Protein AF-A0A6V8NMD2-F1 (afdb_monomer)

Secondary structure (DSSP, 8-state):
-HHHHHHHHTTS-SS----HHHHHHH-TTS-HHHHHHHHHHHHHHHHHHHHHHHH-TT-TTTTTTS--GGGTS---

Radius of gyration: 17.45 Å; Cα contacts (8 Å, |Δi|>4): 31; chains: 1; bounding box: 34×31×47 Å

Nearest PDB structures (foldseek):
  4v56-assembly1_AO  TM=5.282E-01  e=9.211E+00  Escherichia coli

Foldseek 3Di:
DVVQLVCCLVVVDVWRDDDPVVLCVV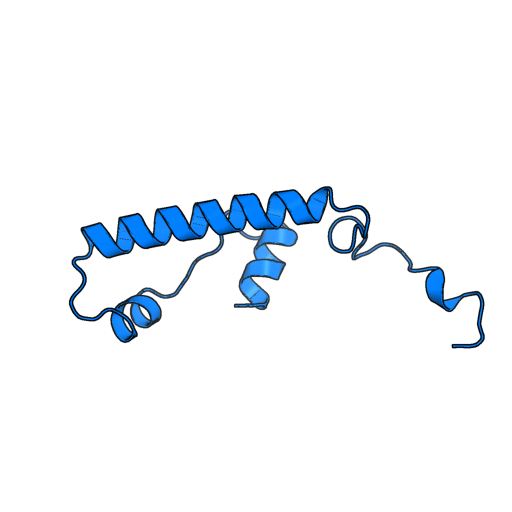PVPDDPVVVVVVRVVVRVVSVVVVVCCCVPPVNCSVCVVPDDCPPVDDDD

Sequence (76 aa):
MKGIILQKLSGRIEKVYFSYEMVESYFPNLSDKLVNKMLDAISKGWDEQLSFCEICPTRCISEKDAYCTMFDEGPF

Mean predicted aligned error: 7.53 Å

pLDDT: mean 82.78, std 6.9, range [52.81, 92.31]

Organism: NCBI:txid2754717

Structure (mmCIF, N/CA/C/O backbone):
data_AF-A0A6V8NMD2-F1
#
_entry.id   AF-A0A6V8NMD2-F1
#
loop_
_atom_site.group_PDB
_atom_site.id
_atom_site.type_symbol
_atom_site.label_atom_id
_atom_site.label_alt_id
_atom_site.label_comp_id
_atom_site.label_asym_id
_atom_site.label_entity_id
_atom_site.label_seq_id
_atom_site.pdbx_PDB_ins_code
_atom_site.Cartn_x
_atom_site.Cartn_y
_atom_site.Cartn_z
_atom_site.occupancy
_atom_site.B_iso_or_equiv
_atom_site.auth_seq_id
_atom_site.auth_comp_id
_atom_site.auth_asym_id
_atom_site.auth_atom_id
_atom_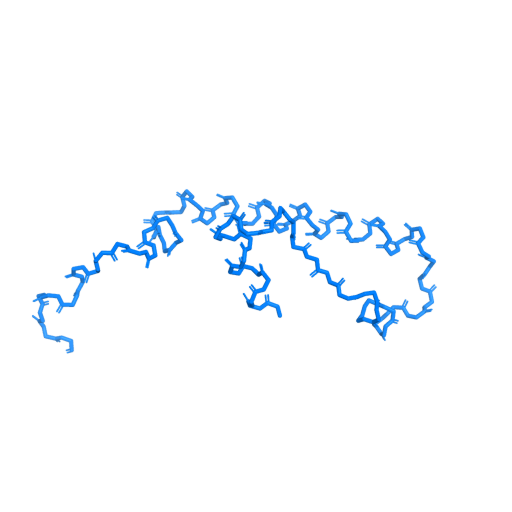site.pdbx_PDB_model_num
ATOM 1 N N . MET A 1 1 ? -8.493 -5.530 -4.207 1.00 74.38 1 MET A N 1
ATOM 2 C CA . MET A 1 1 ? -7.116 -5.184 -3.780 1.00 74.38 1 MET A CA 1
ATOM 3 C C . MET A 1 1 ? -6.160 -4.950 -4.950 1.00 74.38 1 MET A C 1
ATOM 5 O O . MET A 1 1 ? -5.667 -3.838 -5.066 1.00 74.38 1 MET A O 1
ATOM 9 N N . LYS A 1 2 ? -5.963 -5.919 -5.864 1.00 80.50 2 LYS A N 1
ATOM 10 C CA . LYS A 1 2 ? -5.078 -5.775 -7.046 1.00 80.50 2 LYS A CA 1
ATOM 11 C C . LYS A 1 2 ? -5.278 -4.462 -7.824 1.00 80.50 2 LYS A C 1
ATOM 13 O O . LYS A 1 2 ? -4.307 -3.794 -8.147 1.00 80.50 2 LYS A O 1
ATOM 18 N N . GLY A 1 3 ? -6.527 -4.061 -8.076 1.00 85.56 3 GLY A N 1
ATOM 19 C CA . GLY A 1 3 ? -6.831 -2.824 -8.809 1.00 85.56 3 GLY A CA 1
ATOM 20 C C . GLY A 1 3 ? -6.333 -1.539 -8.132 1.00 85.56 3 GLY A C 1
ATOM 21 O O . GLY A 1 3 ? -5.806 -0.670 -8.814 1.00 85.56 3 GLY A O 1
ATOM 22 N N . ILE A 1 4 ? -6.438 -1.437 -6.804 1.00 87.19 4 ILE A N 1
ATOM 23 C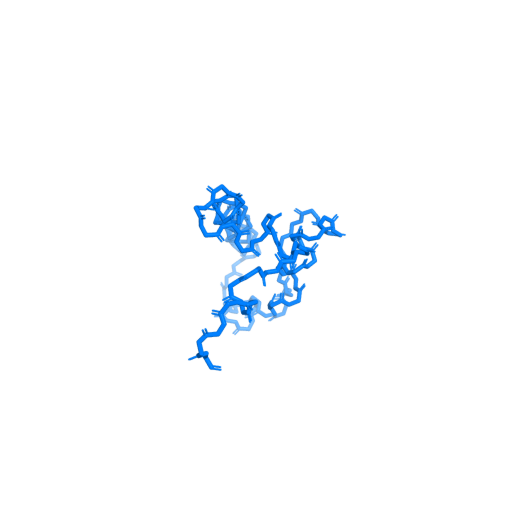 CA . ILE A 1 4 ? -6.005 -0.252 -6.039 1.00 87.19 4 ILE A CA 1
ATOM 24 C C . ILE A 1 4 ? -4.478 -0.132 -6.082 1.00 87.19 4 ILE A C 1
ATOM 26 O O . ILE A 1 4 ? -3.945 0.945 -6.331 1.00 87.19 4 ILE A O 1
ATOM 30 N N . ILE A 1 5 ? -3.775 -1.259 -5.943 1.00 84.62 5 ILE A N 1
ATOM 31 C CA . ILE A 1 5 ? -2.312 -1.308 -6.061 1.00 84.62 5 ILE A CA 1
ATOM 32 C C . ILE A 1 5 ? -1.876 -0.835 -7.454 1.00 84.62 5 ILE A C 1
ATOM 34 O O . ILE A 1 5 ? -1.009 0.026 -7.568 1.00 84.62 5 ILE A O 1
ATOM 38 N N . LEU A 1 6 ? -2.520 -1.325 -8.520 1.00 84.44 6 LEU A N 1
ATOM 39 C CA . LEU A 1 6 ? -2.218 -0.887 -9.887 1.00 84.44 6 LEU A CA 1
ATOM 40 C C . LEU A 1 6 ? -2.492 0.608 -10.099 1.00 84.44 6 LEU A C 1
ATOM 42 O O . LEU A 1 6 ? -1.714 1.277 -10.776 1.00 84.44 6 LEU A O 1
ATOM 46 N N . GLN A 1 7 ? -3.563 1.148 -9.508 1.00 87.12 7 GLN A N 1
ATOM 47 C CA . GLN A 1 7 ? -3.848 2.583 -9.568 1.00 87.12 7 GLN A CA 1
ATOM 48 C C . GLN A 1 7 ? -2.747 3.407 -8.890 1.00 87.12 7 GLN A C 1
ATOM 50 O O . GLN A 1 7 ? -2.276 4.372 -9.494 1.00 87.12 7 GLN A O 1
ATOM 55 N N . LYS A 1 8 ? -2.285 2.999 -7.701 1.00 86.69 8 LYS A N 1
ATOM 56 C CA . LYS A 1 8 ? -1.184 3.652 -6.973 1.00 86.69 8 LYS A CA 1
ATOM 57 C C . LYS A 1 8 ? 0.115 3.623 -7.780 1.00 86.69 8 LYS A C 1
ATOM 59 O O . LYS A 1 8 ? 0.716 4.668 -7.992 1.00 86.69 8 LYS A O 1
ATOM 64 N N . LEU A 1 9 ? 0.479 2.465 -8.332 1.00 83.00 9 LEU A N 1
ATOM 65 C CA . LEU A 1 9 ? 1.662 2.304 -9.192 1.00 83.00 9 LEU A CA 1
ATOM 66 C C . LEU A 1 9 ? 1.578 3.076 -10.516 1.00 83.00 9 LEU A C 1
ATOM 68 O O . LEU A 1 9 ? 2.589 3.339 -11.155 1.00 83.00 9 LEU A O 1
ATOM 72 N N . SER A 1 10 ? 0.370 3.411 -10.968 1.00 83.94 10 SER A N 1
ATOM 73 C CA . SER A 1 10 ? 0.156 4.276 -12.135 1.00 83.94 10 SER A CA 1
ATOM 74 C C . SER A 1 10 ? 0.080 5.768 -11.790 1.00 83.94 10 SER A C 1
ATOM 76 O O . SER A 1 10 ? -0.196 6.570 -12.676 1.00 83.94 10 SER A O 1
ATOM 78 N N . GLY A 1 11 ? 0.246 6.140 -10.515 1.00 85.88 11 GLY A N 1
ATOM 79 C CA . GLY A 1 11 ? 0.115 7.520 -10.039 1.00 85.88 11 GLY A CA 1
ATOM 80 C C . GLY A 1 11 ? -1.318 8.066 -10.030 1.00 85.88 11 GLY A C 1
ATOM 81 O O . GLY A 1 11 ? -1.515 9.250 -9.781 1.00 85.88 11 GLY A O 1
ATOM 82 N N . ARG A 1 12 ? -2.339 7.233 -10.288 1.00 87.69 12 ARG A N 1
ATOM 83 C CA . ARG A 1 12 ? -3.755 7.655 -10.313 1.00 87.69 12 ARG A CA 1
ATOM 84 C C . ARG A 1 12 ? -4.322 7.944 -8.925 1.00 87.69 12 ARG A C 1
ATOM 86 O O . ARG A 1 12 ? -5.288 8.690 -8.815 1.00 87.69 12 ARG A O 1
ATOM 93 N N . ILE A 1 13 ? -3.759 7.322 -7.891 1.00 89.12 13 ILE A N 1
ATOM 94 C CA . ILE A 1 13 ? -4.129 7.547 -6.491 1.00 89.12 13 ILE A CA 1
ATOM 95 C C . ILE A 1 13 ? -2.864 7.705 -5.653 1.00 89.12 13 ILE A C 1
ATOM 97 O O . ILE A 1 13 ? -1.859 7.039 -5.904 1.00 89.12 13 ILE A O 1
ATOM 101 N N . GLU A 1 14 ? -2.927 8.562 -4.636 1.00 86.88 14 GLU A N 1
ATOM 102 C CA . GLU A 1 14 ? -1.781 8.829 -3.766 1.00 86.88 14 GLU A CA 1
ATOM 103 C C . GLU A 1 14 ? -1.556 7.713 -2.746 1.00 86.88 14 GLU A C 1
ATOM 105 O O . GLU A 1 14 ? -0.415 7.427 -2.416 1.00 86.88 14 GLU A O 1
ATOM 110 N N . LYS A 1 15 ? -2.607 7.060 -2.238 1.00 85.44 15 LYS A N 1
ATOM 111 C CA . LYS A 1 15 ? -2.496 6.066 -1.159 1.00 85.44 15 LYS A CA 1
ATOM 112 C C . LYS A 1 15 ? -3.382 4.862 -1.422 1.00 85.44 15 LYS A C 1
ATOM 114 O O . LYS A 1 15 ? -4.462 4.989 -1.998 1.00 85.44 15 LYS A O 1
ATOM 119 N N . VAL A 1 16 ? -2.923 3.691 -0.986 1.00 86.38 16 VAL A N 1
ATOM 120 C CA . VAL A 1 16 ? -3.752 2.482 -0.963 1.00 86.38 16 VAL A CA 1
ATOM 121 C C . VAL A 1 16 ? -4.794 2.646 0.138 1.00 86.38 16 VAL A C 1
ATOM 123 O O . VAL A 1 16 ? -4.456 2.969 1.272 1.00 86.38 16 VAL A O 1
ATOM 126 N N . TYR A 1 17 ? -6.059 2.417 -0.197 1.00 82.56 17 TYR A N 1
ATOM 127 C CA . TYR A 1 17 ? -7.177 2.531 0.734 1.00 82.56 17 TYR A CA 1
ATOM 128 C C . TYR A 1 17 ? -7.988 1.234 0.787 1.00 82.56 17 TYR A C 1
ATOM 130 O O . TYR A 1 17 ? 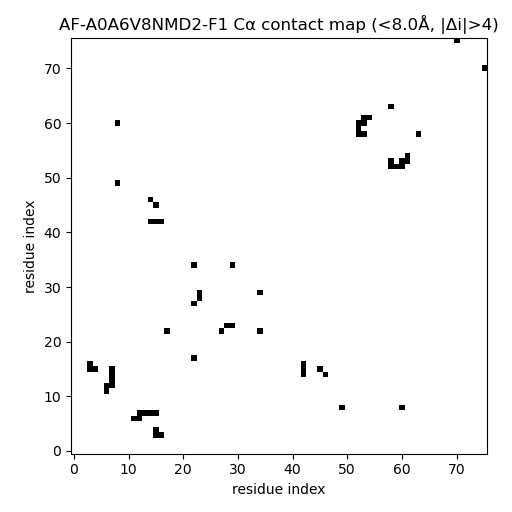-7.934 0.395 -0.117 1.00 82.56 17 TYR A O 1
ATOM 138 N N . PHE A 1 18 ? -8.757 1.090 1.862 1.00 80.50 18 PHE A N 1
ATOM 139 C CA . PHE A 1 18 ? -9.634 -0.046 2.138 1.00 80.50 18 PHE A CA 1
ATOM 140 C C . PHE A 1 18 ? -11.035 0.484 2.430 1.00 80.50 18 PHE A C 1
ATOM 142 O O . PHE A 1 18 ? -11.175 1.616 2.897 1.00 80.50 18 PHE A O 1
ATOM 149 N N . SER A 1 19 ? -12.076 -0.304 2.152 1.00 81.38 19 SER A N 1
ATOM 150 C CA . SER A 1 19 ? -13.422 0.093 2.565 1.00 81.38 19 SER A CA 1
ATOM 151 C C . SER A 1 19 ? -13.539 0.004 4.084 1.00 81.38 19 SER A C 1
ATOM 153 O O . SER A 1 19 ? -13.071 -0.955 4.698 1.00 81.38 19 SER A O 1
ATOM 155 N N . TYR A 1 20 ? -14.183 1.004 4.682 1.00 78.81 20 TYR A N 1
ATOM 156 C CA . TYR A 1 20 ? -14.450 1.023 6.119 1.00 78.81 20 TYR A CA 1
ATOM 157 C C . TYR A 1 20 ? -15.248 -0.219 6.551 1.00 78.81 20 TYR A C 1
ATOM 159 O O . TYR A 1 20 ? -14.851 -0.906 7.485 1.00 78.81 20 TYR A O 1
ATOM 167 N N . GLU A 1 21 ? -16.273 -0.587 5.776 1.00 82.25 21 GLU A N 1
ATOM 168 C CA . GLU A 1 21 ? -17.098 -1.786 5.991 1.00 82.25 21 GLU A CA 1
ATOM 169 C C . GLU A 1 21 ? -16.275 -3.082 6.045 1.00 82.25 21 GLU A C 1
ATOM 171 O O . GLU A 1 21 ? -16.558 -3.980 6.836 1.00 82.25 21 GLU A O 1
ATOM 176 N N . MET A 1 22 ? -15.220 -3.193 5.227 1.00 82.81 22 MET A N 1
ATOM 177 C CA . MET A 1 22 ? -14.340 -4.362 5.262 1.00 82.81 22 MET A CA 1
ATOM 178 C C . MET A 1 22 ? -13.593 -4.418 6.592 1.00 82.81 22 MET A C 1
ATOM 180 O O . MET A 1 22 ? -13.532 -5.477 7.208 1.00 82.81 22 MET A O 1
ATOM 184 N N . VAL A 1 23 ? -13.057 -3.290 7.058 1.00 83.31 23 VAL A N 1
ATOM 185 C CA . VAL A 1 23 ? -12.337 -3.224 8.334 1.00 83.31 23 VAL A CA 1
ATOM 186 C C . VAL A 1 23 ? -13.261 -3.561 9.499 1.00 83.31 23 VAL A C 1
ATOM 188 O O . VAL A 1 23 ? -12.907 -4.393 10.331 1.00 83.31 23 VAL A O 1
ATOM 191 N N . GLU A 1 24 ? -14.457 -2.977 9.518 1.00 83.69 24 GLU A N 1
ATOM 192 C CA . GLU A 1 24 ? -15.473 -3.233 10.538 1.00 83.69 24 GLU A CA 1
ATOM 193 C C . GLU A 1 24 ? -15.896 -4.710 10.561 1.00 83.69 24 GLU A C 1
ATOM 195 O O . GLU A 1 24 ? -15.993 -5.302 11.633 1.00 83.69 24 GLU A O 1
ATOM 200 N N . SER A 1 25 ? -16.042 -5.354 9.394 1.00 87.75 25 SER A N 1
ATOM 201 C CA . SER A 1 25 ? -16.421 -6.774 9.317 1.00 87.75 25 SER A CA 1
ATOM 202 C C . SER A 1 25 ? -15.411 -7.721 9.983 1.00 87.75 25 SER A C 1
ATOM 204 O O . SER A 1 25 ? -15.807 -8.713 10.595 1.00 87.75 25 SER A O 1
ATOM 206 N N . TYR A 1 26 ? -14.112 -7.412 9.903 1.00 86.94 26 TYR A N 1
ATOM 207 C CA . TYR A 1 26 ? -13.056 -8.196 10.555 1.00 86.94 26 TYR A CA 1
ATOM 208 C C . TYR A 1 26 ? -12.845 -7.800 12.017 1.00 86.94 26 TYR A C 1
ATOM 210 O O . TYR A 1 26 ? -12.375 -8.608 12.820 1.00 86.94 26 TYR A O 1
ATOM 218 N N . PHE A 1 27 ? -13.179 -6.559 12.361 1.00 87.56 27 PHE A N 1
ATOM 219 C CA . PHE A 1 27 ? -12.844 -5.946 13.636 1.00 87.56 27 PHE A CA 1
ATOM 220 C C . PHE A 1 27 ? -14.023 -5.160 14.238 1.00 87.56 27 PHE A C 1
ATOM 222 O O . PHE A 1 27 ? -13.882 -3.974 14.537 1.00 87.56 27 PHE A O 1
ATOM 229 N N . PRO A 1 28 ? -15.170 -5.809 14.503 1.00 87.69 28 PRO A N 1
ATOM 230 C CA . PRO A 1 28 ? -16.414 -5.112 14.852 1.00 87.69 28 PRO A CA 1
ATOM 231 C C . PRO A 1 28 ? -16.368 -4.387 16.204 1.00 87.69 28 PRO A C 1
ATOM 233 O O . PRO A 1 28 ? -17.168 -3.500 16.468 1.00 87.69 28 PRO A O 1
ATOM 236 N N . ASN A 1 29 ? -15.429 -4.759 17.079 1.00 92.31 29 ASN A N 1
ATOM 237 C CA . ASN A 1 29 ? -15.300 -4.203 18.429 1.00 92.31 29 ASN A CA 1
ATOM 238 C C . ASN A 1 29 ? -14.130 -3.214 18.567 1.00 92.31 29 ASN A C 1
ATOM 240 O O . ASN A 1 29 ? -13.808 -2.781 19.676 1.00 92.31 29 ASN A O 1
ATOM 244 N N . LEU A 1 30 ? -13.434 -2.898 17.471 1.00 87.38 30 LEU A N 1
ATOM 245 C CA . LEU A 1 30 ? -12.335 -1.941 17.493 1.00 87.38 30 LEU A CA 1
ATOM 246 C C . LEU A 1 30 ? -12.896 -0.520 17.437 1.00 87.38 30 LEU A C 1
ATOM 248 O O . LEU A 1 30 ? -13.644 -0.166 16.538 1.00 87.38 30 LEU A O 1
ATOM 252 N N . SER A 1 31 ? -12.497 0.321 18.393 1.00 89.50 31 SER A N 1
ATOM 253 C CA . SER A 1 31 ? -12.844 1.746 18.359 1.00 89.50 31 SER A CA 1
ATOM 254 C C . SER A 1 31 ? -12.319 2.404 17.080 1.00 89.50 31 SER A C 1
ATOM 256 O O . SER A 1 31 ? -11.187 2.104 16.679 1.00 89.50 31 SER A O 1
ATOM 258 N N . ASP A 1 32 ? -13.026 3.405 16.555 1.00 86.44 32 ASP A N 1
ATOM 259 C CA . ASP A 1 32 ? -12.599 4.172 15.372 1.00 86.44 32 ASP A CA 1
ATOM 260 C C . ASP A 1 32 ? -11.161 4.697 15.477 1.00 86.44 32 ASP A C 1
ATOM 262 O O . ASP A 1 32 ? -10.395 4.682 14.518 1.00 86.44 32 ASP A O 1
ATOM 266 N N . LYS A 1 33 ? -10.735 5.106 16.678 1.00 90.31 3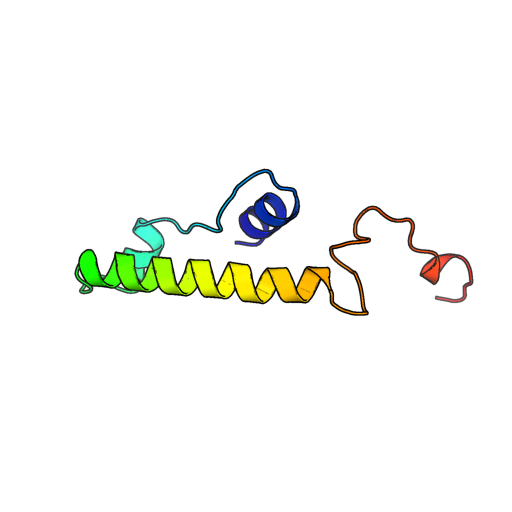3 LYS A N 1
ATOM 267 C CA . LYS A 1 33 ? -9.363 5.575 16.921 1.00 90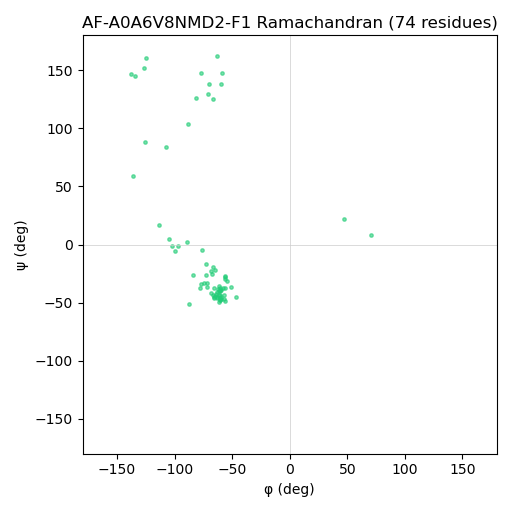.31 33 LYS A CA 1
ATOM 268 C C . LYS A 1 33 ? -8.310 4.502 16.626 1.00 90.31 33 LYS A C 1
ATOM 270 O O . LYS A 1 33 ? -7.228 4.826 16.139 1.00 90.31 33 LYS A O 1
ATOM 275 N N . LEU A 1 34 ? -8.588 3.249 16.974 1.00 89.69 34 LEU A N 1
ATOM 276 C CA . LEU A 1 34 ? -7.684 2.132 16.705 1.00 89.69 34 LEU A CA 1
ATOM 277 C C . LEU A 1 34 ? -7.765 1.701 15.241 1.00 89.69 34 LEU A C 1
ATOM 279 O O . LEU A 1 34 ? -6.720 1.423 14.658 1.00 89.69 34 LEU A O 1
ATOM 283 N N . VAL A 1 35 ? -8.958 1.733 14.639 1.00 87.75 35 VAL A N 1
ATOM 284 C CA . VAL A 1 35 ? -9.142 1.523 13.195 1.00 87.75 35 VAL A CA 1
ATOM 285 C C . VAL A 1 35 ? -8.297 2.515 12.396 1.00 87.75 35 VAL A C 1
ATOM 287 O O . VAL A 1 35 ? -7.509 2.097 11.553 1.00 87.75 35 VAL A O 1
ATOM 290 N N . ASN A 1 36 ? -8.359 3.806 12.728 1.00 87.44 36 ASN A N 1
ATOM 291 C CA . ASN A 1 36 ? -7.568 4.840 12.057 1.00 87.44 36 ASN A CA 1
ATOM 292 C C . ASN A 1 36 ? -6.060 4.590 12.193 1.00 87.44 36 ASN A C 1
ATOM 294 O O . ASN A 1 36 ? -5.350 4.570 11.194 1.00 87.44 36 ASN A O 1
ATOM 298 N N . LYS A 1 37 ? -5.572 4.294 13.406 1.00 90.19 37 LYS A N 1
ATOM 299 C CA . LYS A 1 37 ? -4.151 3.964 13.620 1.00 90.19 37 LYS A CA 1
ATOM 300 C C . LYS A 1 37 ? -3.698 2.740 12.825 1.00 90.19 37 LYS A C 1
ATOM 302 O O . LYS A 1 37 ? -2.572 2.707 12.335 1.00 90.19 37 LYS A O 1
ATOM 307 N N . MET A 1 38 ? -4.554 1.724 12.736 1.00 88.19 38 MET A N 1
ATOM 308 C CA . MET A 1 38 ? -4.275 0.520 11.964 1.00 88.19 38 MET A CA 1
ATOM 309 C C . MET A 1 38 ? -4.201 0.840 10.470 1.00 88.19 38 MET A C 1
ATOM 311 O O . MET A 1 38 ? -3.258 0.418 9.807 1.00 88.19 38 MET A O 1
ATOM 315 N N . LEU A 1 39 ? -5.153 1.617 9.949 1.00 86.81 39 LEU A N 1
ATO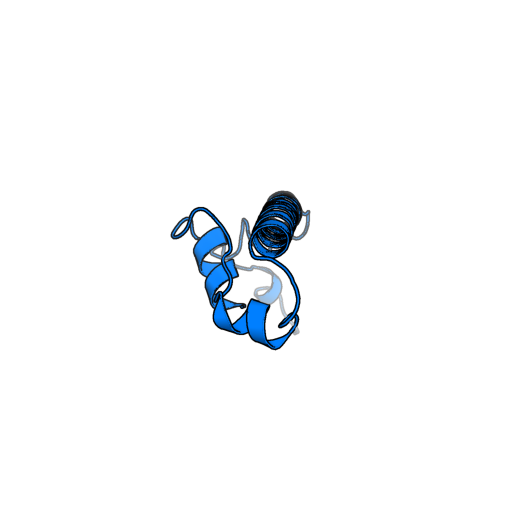M 316 C CA . LEU A 1 39 ? -5.172 2.035 8.549 1.00 86.81 39 LEU A CA 1
ATOM 317 C C . LEU A 1 39 ? -3.958 2.896 8.185 1.00 86.81 39 LEU A C 1
ATOM 319 O O . LEU A 1 39 ? -3.355 2.661 7.139 1.00 86.81 39 LEU A O 1
ATOM 323 N N . ASP A 1 40 ? -3.542 3.810 9.063 1.00 88.12 40 ASP A N 1
ATOM 324 C CA . ASP A 1 40 ? -2.321 4.603 8.881 1.00 88.12 40 ASP A CA 1
ATOM 325 C C . ASP A 1 40 ? -1.075 3.707 8.799 1.00 88.12 40 ASP A C 1
ATOM 327 O O . ASP A 1 40 ? -0.243 3.861 7.901 1.00 88.12 40 ASP A O 1
ATOM 331 N N . ALA A 1 41 ? -0.957 2.732 9.709 1.00 90.31 41 ALA A N 1
ATOM 332 C CA . ALA A 1 41 ? 0.158 1.788 9.722 1.00 90.31 41 ALA A CA 1
ATOM 333 C C . ALA A 1 41 ? 0.184 0.910 8.461 1.00 90.31 41 ALA A C 1
ATOM 335 O O . ALA A 1 41 ? 1.244 0.715 7.865 1.00 90.31 41 ALA A O 1
ATOM 336 N N . ILE A 1 42 ? -0.979 0.421 8.022 1.00 88.44 42 ILE A N 1
ATOM 337 C CA . ILE A 1 42 ? -1.111 -0.371 6.795 1.00 88.44 42 ILE A CA 1
ATOM 338 C C . ILE A 1 42 ? -0.757 0.475 5.567 1.00 88.44 42 ILE A C 1
ATOM 340 O O . ILE A 1 42 ? -0.018 0.000 4.707 1.00 88.44 42 ILE A O 1
ATOM 344 N N . SER A 1 43 ? -1.243 1.719 5.481 1.00 86.94 43 SER A N 1
ATOM 345 C CA . SER A 1 43 ? -0.914 2.627 4.374 1.00 86.94 43 SER A CA 1
ATOM 346 C C . SER A 1 43 ? 0.594 2.832 4.272 1.00 86.94 43 SER A C 1
ATOM 348 O O . SER A 1 43 ? 1.154 2.695 3.187 1.00 86.94 43 SER A O 1
ATOM 350 N N . LYS A 1 44 ? 1.257 3.096 5.404 1.00 90.38 44 LYS A N 1
ATOM 351 C CA . LYS A 1 44 ? 2.712 3.255 5.451 1.00 90.38 44 LYS A CA 1
ATOM 352 C C . LYS A 1 44 ? 3.443 1.980 5.021 1.00 90.38 44 LYS A C 1
ATOM 354 O O . LYS A 1 44 ? 4.374 2.059 4.228 1.00 90.38 44 LYS A O 1
ATOM 359 N N . GLY A 1 45 ? 2.993 0.814 5.488 1.00 91.50 45 GLY A N 1
ATOM 360 C CA . GLY A 1 45 ? 3.566 -0.471 5.083 1.00 91.50 45 GLY A CA 1
ATOM 361 C C . GLY A 1 45 ? 3.442 -0.731 3.579 1.00 91.50 45 GLY A C 1
ATOM 362 O O . GLY A 1 45 ? 4.378 -1.236 2.965 1.00 91.50 45 GLY A O 1
ATOM 363 N N . TRP A 1 46 ? 2.327 -0.337 2.956 1.00 89.94 46 TRP A N 1
ATOM 364 C CA . TRP A 1 46 ? 2.184 -0.408 1.500 1.00 89.94 46 TRP A CA 1
ATOM 365 C C . TRP A 1 46 ? 3.119 0.547 0.767 1.00 89.94 46 TRP A C 1
ATOM 367 O O . TRP A 1 46 ? 3.718 0.132 -0.221 1.00 89.94 46 TRP A O 1
ATOM 377 N N . ASP A 1 47 ? 3.262 1.791 1.224 1.00 88.31 47 ASP A N 1
ATOM 378 C CA . ASP A 1 47 ? 4.197 2.737 0.605 1.00 88.31 47 ASP A CA 1
ATOM 379 C C . ASP A 1 47 ? 5.641 2.205 0.666 1.00 88.31 47 ASP A C 1
ATOM 381 O O . ASP A 1 47 ? 6.3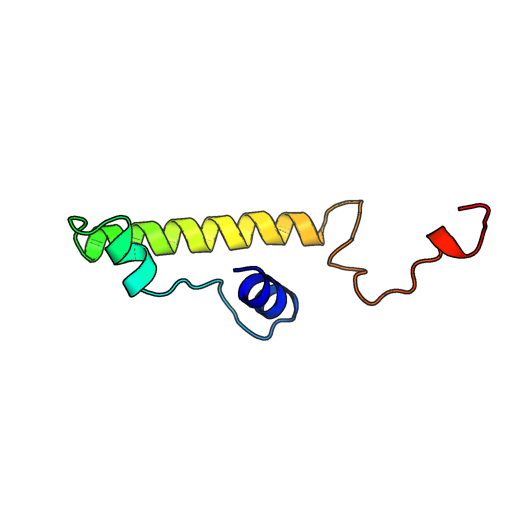34 2.190 -0.352 1.00 88.31 47 ASP A O 1
ATOM 385 N N . GLU A 1 48 ? 6.072 1.678 1.816 1.00 89.31 48 GLU A N 1
ATOM 386 C CA . GLU A 1 48 ? 7.391 1.051 1.976 1.00 89.31 48 GLU A CA 1
ATOM 387 C C . GLU A 1 48 ? 7.557 -0.168 1.054 1.00 89.31 48 GLU A C 1
ATOM 389 O O . GLU A 1 48 ? 8.527 -0.246 0.295 1.00 89.31 48 GLU A O 1
ATOM 394 N N . GLN A 1 49 ? 6.587 -1.087 1.046 1.00 86.88 49 GLN A N 1
ATOM 395 C CA . GLN A 1 49 ? 6.636 -2.290 0.212 1.00 86.88 49 GLN A CA 1
ATOM 396 C C . GLN A 1 49 ? 6.700 -1.954 -1.285 1.00 86.88 49 GLN A C 1
ATOM 398 O O . GLN A 1 49 ? 7.465 -2.576 -2.023 1.00 86.88 49 GLN A O 1
ATOM 403 N N . LEU A 1 50 ? 5.904 -0.983 -1.743 1.00 83.69 50 LEU A N 1
ATOM 404 C CA . LEU A 1 50 ? 5.873 -0.585 -3.151 1.00 83.69 50 LEU A CA 1
ATOM 405 C C . LEU A 1 50 ? 7.138 0.177 -3.553 1.00 83.69 50 LEU A C 1
ATOM 407 O O . LEU A 1 50 ? 7.648 -0.076 -4.643 1.00 83.69 50 LEU A O 1
ATOM 411 N N . SER A 1 51 ? 7.695 1.015 -2.671 1.00 83.75 51 SER A N 1
ATOM 412 C CA . SER A 1 51 ? 8.969 1.703 -2.928 1.00 83.75 51 SER A CA 1
ATOM 413 C C . SER A 1 51 ? 10.111 0.721 -3.212 1.00 83.75 51 SER A C 1
ATOM 415 O O . SER A 1 51 ? 10.916 0.934 -4.117 1.00 83.75 51 SER A O 1
ATOM 417 N N . PHE A 1 52 ? 10.141 -0.420 -2.513 1.00 83.12 52 PHE A N 1
ATOM 418 C CA . PHE A 1 52 ? 11.130 -1.462 -2.778 1.00 83.12 52 PHE A CA 1
ATOM 419 C C . PHE A 1 52 ? 10.948 -2.089 -4.166 1.00 83.12 52 PHE A C 1
ATOM 421 O O . PHE A 1 52 ? 11.920 -2.409 -4.851 1.00 83.12 52 PHE A O 1
ATOM 428 N N . CYS A 1 53 ? 9.703 -2.258 -4.609 1.00 79.38 53 CYS A N 1
ATOM 429 C CA . CYS A 1 53 ? 9.418 -2.826 -5.920 1.00 79.38 53 CYS A CA 1
ATOM 430 C C . CYS A 1 53 ? 9.834 -1.907 -7.085 1.00 79.38 53 CYS A C 1
ATOM 432 O O . CYS A 1 53 ? 10.082 -2.417 -8.178 1.00 79.38 53 CYS A O 1
ATOM 434 N N . GLU A 1 54 ? 9.959 -0.593 -6.869 1.00 72.94 54 GLU A N 1
ATOM 435 C CA . GLU A 1 54 ? 10.466 0.358 -7.875 1.00 72.94 54 GLU A CA 1
ATOM 436 C C . GLU A 1 54 ? 11.979 0.217 -8.115 1.00 72.94 54 GLU A C 1
ATOM 438 O O . GLU A 1 54 ? 12.456 0.401 -9.239 1.00 72.94 54 GLU A O 1
ATOM 443 N N . ILE A 1 55 ? 12.733 -0.147 -7.073 1.00 76.94 55 ILE A N 1
ATOM 444 C CA . ILE A 1 55 ? 14.201 -0.287 -7.111 1.00 76.94 55 ILE A CA 1
ATOM 445 C C . ILE A 1 55 ? 14.675 -1.740 -7.257 1.00 76.94 55 ILE A C 1
ATOM 447 O O . ILE A 1 55 ? 15.872 -1.999 -7.375 1.00 76.94 55 ILE A O 1
ATOM 451 N N . CYS A 1 56 ? 13.750 -2.698 -7.218 1.00 79.81 56 CYS A N 1
ATOM 452 C CA . CYS A 1 56 ? 14.051 -4.121 -7.298 1.00 79.81 56 CYS A CA 1
ATOM 453 C C . CYS A 1 56 ? 14.780 -4.466 -8.617 1.00 79.81 56 CYS A C 1
ATOM 455 O O . CYS A 1 56 ? 14.342 -4.014 -9.677 1.00 79.81 56 CYS A O 1
ATOM 457 N N . PRO A 1 57 ? 15.824 -5.324 -8.596 1.00 75.69 57 PRO A N 1
ATOM 458 C CA . PRO A 1 57 ? 16.560 -5.734 -9.798 1.00 75.69 57 PRO A CA 1
ATOM 459 C C . PRO A 1 57 ? 15.699 -6.355 -10.900 1.00 75.69 57 PRO A C 1
ATOM 461 O O . PRO A 1 57 ? 16.042 -6.251 -12.071 1.00 75.69 57 PRO A O 1
ATOM 464 N N . THR A 1 58 ? 14.574 -6.979 -10.543 1.00 76.56 58 THR A N 1
ATOM 465 C CA . THR A 1 58 ? 13.641 -7.563 -1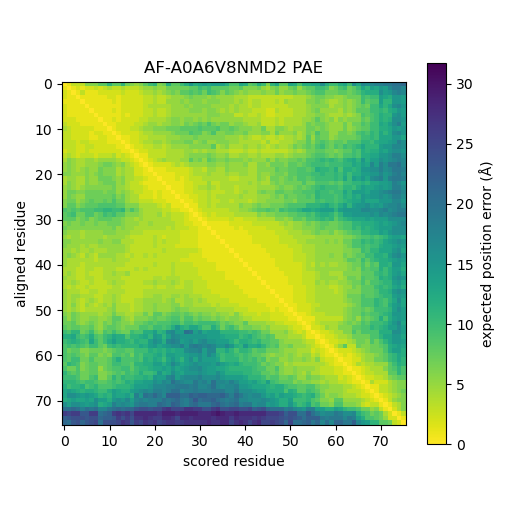1.517 1.00 76.56 58 THR A CA 1
ATOM 466 C C . THR A 1 58 ? 12.845 -6.491 -12.272 1.00 76.56 58 THR A C 1
ATOM 468 O O . THR A 1 58 ? 12.243 -6.794 -13.292 1.00 76.56 58 THR A O 1
ATOM 471 N N . ARG A 1 59 ? 12.807 -5.248 -11.763 1.00 72.38 59 ARG A N 1
ATOM 472 C CA . ARG A 1 59 ? 12.198 -4.048 -12.370 1.00 72.38 59 ARG A CA 1
ATOM 473 C C . ARG A 1 59 ? 10.779 -4.224 -12.928 1.00 72.38 59 ARG A C 1
ATOM 475 O O . ARG A 1 59 ? 10.329 -3.385 -13.698 1.00 72.38 59 ARG A O 1
ATOM 482 N N . CYS A 1 60 ? 10.019 -5.227 -12.476 1.00 77.25 60 CYS A N 1
ATOM 483 C CA . CYS A 1 60 ? 8.700 -5.566 -13.029 1.00 77.25 60 CYS A CA 1
ATOM 484 C C . CYS A 1 60 ? 7.699 -4.402 -13.027 1.00 77.25 60 CYS A C 1
ATOM 486 O O . CYS A 1 60 ? 6.761 -4.401 -13.813 1.00 77.25 60 CYS A O 1
ATOM 488 N N . ILE A 1 61 ? 7.852 -3.451 -12.101 1.00 77.62 61 ILE A N 1
ATOM 489 C CA . ILE A 1 61 ? 7.004 -2.258 -12.008 1.00 77.62 61 ILE A CA 1
ATOM 490 C C . ILE A 1 61 ? 7.557 -1.134 -12.883 1.00 77.62 61 ILE A C 1
ATOM 492 O O . ILE A 1 61 ? 6.823 -0.568 -13.689 1.00 77.62 61 ILE A O 1
ATOM 496 N N . SER A 1 62 ? 8.844 -0.827 -12.731 1.00 75.38 62 SER A N 1
ATOM 497 C CA . SER A 1 62 ? 9.521 0.277 -13.420 1.00 75.38 62 SER A CA 1
ATOM 498 C C . SER A 1 62 ? 9.647 0.053 -14.931 1.00 75.38 62 SER A C 1
ATOM 500 O O . SER A 1 62 ? 9.709 1.012 -15.690 1.00 75.38 62 SER A O 1
ATOM 502 N N . GLU A 1 63 ? 9.646 -1.207 -15.367 1.00 78.75 63 GLU A N 1
ATOM 503 C CA . GLU A 1 63 ? 9.710 -1.636 -16.767 1.00 78.75 63 GLU A CA 1
ATOM 504 C C . GLU A 1 63 ? 8.413 -2.321 -17.227 1.00 78.75 63 GLU A C 1
ATOM 506 O O . GLU A 1 63 ? 8.400 -2.978 -18.261 1.00 78.75 63 GLU A O 1
ATOM 511 N N . LYS A 1 64 ? 7.296 -2.168 -16.498 1.00 78.25 64 LYS A N 1
ATOM 512 C CA . LYS A 1 64 ? 6.031 -2.865 -16.814 1.00 78.25 64 LYS A CA 1
ATOM 513 C C . LYS A 1 64 ? 5.511 -2.607 -18.238 1.00 78.25 64 LYS A C 1
ATOM 515 O O . LYS A 1 64 ? 4.806 -3.444 -18.789 1.00 78.25 64 LYS A O 1
ATOM 520 N N . ASP A 1 65 ? 5.822 -1.430 -18.780 1.00 80.44 65 ASP A N 1
ATOM 521 C CA . ASP A 1 65 ? 5.423 -0.982 -20.118 1.00 80.44 65 ASP A CA 1
ATOM 522 C C . ASP A 1 65 ? 6.587 -1.097 -21.125 1.00 80.44 65 ASP A C 1
ATOM 524 O O . ASP A 1 65 ? 6.431 -0.764 -22.300 1.00 80.44 65 ASP A O 1
ATOM 528 N N . ALA A 1 66 ? 7.766 -1.542 -20.675 1.00 82.50 66 ALA A N 1
ATOM 529 C CA . ALA A 1 66 ? 8.908 -1.786 -21.540 1.00 82.50 66 ALA A CA 1
ATOM 530 C C . ALA A 1 66 ? 8.720 -3.102 -22.303 1.00 82.50 66 ALA A C 1
ATOM 532 O O . ALA A 1 66 ? 8.123 -4.064 -21.817 1.00 82.50 66 ALA A O 1
ATOM 533 N N . TYR A 1 67 ? 9.254 -3.145 -23.518 1.00 81.19 67 TYR A N 1
ATOM 534 C CA . TYR A 1 67 ? 9.236 -4.354 -24.324 1.00 81.19 67 TYR A CA 1
ATOM 535 C C . TYR A 1 67 ? 10.120 -5.437 -23.685 1.00 81.19 67 TYR A C 1
ATOM 537 O O . TYR A 1 67 ? 11.295 -5.200 -23.405 1.00 81.19 67 TYR A O 1
ATOM 545 N N . CYS A 1 68 ? 9.552 -6.621 -23.442 1.00 77.38 68 CYS A N 1
ATOM 546 C CA . CYS A 1 68 ? 10.262 -7.735 -22.823 1.00 77.38 68 CYS A CA 1
ATOM 547 C C . CYS A 1 68 ? 10.951 -8.583 -23.894 1.00 77.38 68 CYS A C 1
ATOM 549 O O . CYS A 1 68 ? 10.310 -9.404 -24.545 1.00 77.38 68 CYS A O 1
ATOM 551 N N . THR A 1 69 ? 12.267 -8.425 -24.025 1.00 79.69 69 THR A N 1
ATOM 552 C CA . THR A 1 69 ? 13.064 -9.163 -25.015 1.00 79.69 69 THR A CA 1
ATOM 553 C C . THR A 1 69 ? 13.325 -10.621 -24.632 1.00 79.69 69 THR A C 1
ATOM 555 O O . THR A 1 69 ? 13.891 -11.374 -25.418 1.00 79.69 69 THR A O 1
ATOM 558 N N . MET A 1 70 ? 12.899 -11.054 -23.433 1.00 73.38 70 MET A N 1
ATOM 559 C CA . MET A 1 70 ? 13.067 -12.434 -22.955 1.00 73.38 70 MET A CA 1
ATOM 560 C C . MET A 1 70 ? 12.490 -13.462 -23.935 1.00 73.38 70 MET A C 1
ATOM 562 O O . MET A 1 70 ? 13.016 -14.563 -24.015 1.00 73.38 70 MET A O 1
ATOM 566 N N . PHE A 1 71 ? 11.434 -13.116 -24.674 1.00 77.12 71 PHE A N 1
ATOM 567 C CA . PHE A 1 71 ? 10.753 -14.029 -25.597 1.00 77.12 71 PHE A CA 1
ATOM 568 C C . PHE A 1 71 ? 11.205 -13.893 -27.057 1.00 77.12 71 PHE A C 1
ATOM 570 O O . PHE A 1 71 ? 10.713 -14.633 -27.906 1.00 77.12 71 PHE A O 1
ATOM 577 N N . ASP A 1 72 ? 12.124 -12.973 -27.361 1.00 83.56 72 ASP A N 1
ATOM 578 C CA . ASP A 1 72 ? 12.602 -12.757 -28.732 1.00 83.56 72 ASP A CA 1
ATOM 579 C C . ASP A 1 72 ? 13.550 -13.870 -29.193 1.00 83.56 72 ASP A C 1
ATOM 581 O O . ASP A 1 72 ? 13.562 -14.245 -30.366 1.00 83.56 72 ASP A O 1
ATOM 585 N N . GLU A 1 73 ? 14.334 -14.419 -28.265 1.00 74.19 73 GLU A N 1
ATOM 586 C CA . GLU A 1 73 ? 15.307 -15.479 -28.521 1.00 74.19 73 GLU A CA 1
ATOM 587 C C . GLU A 1 73 ? 14.788 -16.807 -27.942 1.00 74.19 73 GLU A C 1
ATOM 589 O O . GLU A 1 73 ? 15.083 -17.174 -26.808 1.00 74.19 73 GLU A O 1
ATOM 594 N N . GLY A 1 74 ? 13.949 -17.518 -28.705 1.00 68.31 74 GLY A N 1
ATOM 595 C CA . GLY A 1 74 ? 13.402 -18.833 -28.324 1.00 68.31 74 GLY A CA 1
ATOM 596 C C . GLY A 1 74 ? 14.467 -19.940 -28.152 1.00 68.31 74 GLY A C 1
ATOM 597 O O . GLY A 1 74 ? 15.579 -19.807 -28.671 1.00 68.31 74 GLY A O 1
ATOM 598 N N . PRO A 1 75 ? 14.133 -21.059 -27.459 1.00 52.81 75 PRO A N 1
ATOM 599 C CA . PRO A 1 75 ? 12.894 -21.815 -27.663 1.00 52.81 75 PRO A CA 1
ATOM 600 C C . PRO A 1 75 ? 12.096 -22.018 -26.359 1.00 52.81 75 PRO A C 1
ATOM 602 O O . PRO A 1 75 ? 12.269 -23.028 -25.674 1.00 52.81 75 PRO A O 1
ATOM 605 N N . PHE A 1 76 ? 11.225 -21.069 -26.016 1.00 58.81 76 PHE A N 1
ATOM 606 C CA . PHE A 1 76 ? 10.246 -21.225 -24.931 1.00 58.81 76 PHE A CA 1
ATOM 607 C C . PHE A 1 76 ? 8.894 -21.665 -25.490 1.00 58.81 76 PHE A C 1
ATOM 609 O O . PHE A 1 76 ? 8.513 -21.140 -26.563 1.00 58.81 76 PHE A O 1
#

Solvent-accessible surface area (backbone atoms only — not comparable to full-atom values): 4794 Å² total; per-residue (Å²): 112,73,66,51,55,54,33,37,78,66,67,75,37,96,68,69,82,77,60,67,68,60,54,39,74,79,40,76,84,59,54,67,73,56,50,50,54,49,51,54,52,50,37,51,52,49,54,55,57,51,55,50,44,56,72,34,93,81,28,65,65,73,44,60,88,53,88,73,65,80,71,73,69,68,95,126